Protein AF-G0L0W8-F1 (afdb_monomer_lite)

Foldseek 3Di:
DWFKKKWWDAQQDPDIDIDTPDALVVLLVVVVPDPQQVSQLVQVVLVPPPDDDDPPGHGPDPFIWMKMWTADPVRQIWIKIKGWDHDPDNVDDLQQIWIKIKTWTWDKDADDPVVVVVVDDRIDIDSGFMFMDTGHTPVVVSVLSSCVSVVVVVVCCVPRPHTDDPPPPPPD

Structure (mmCIF, N/CA/C/O backbone):
data_AF-G0L0W8-F1
#
_entry.id   AF-G0L0W8-F1
#
loop_
_atom_site.group_PDB
_atom_site.id
_atom_site.type_symbol
_atom_site.label_atom_id
_atom_site.label_alt_id
_atom_site.label_comp_id
_atom_site.label_asym_id
_atom_site.label_entity_id
_atom_site.label_seq_id
_atom_site.pdbx_PDB_ins_code
_atom_site.Cartn_x
_atom_site.Cartn_y
_atom_site.Cartn_z
_atom_site.occupancy
_atom_site.B_iso_or_equiv
_atom_site.auth_seq_id
_atom_site.auth_comp_id
_atom_site.auth_asym_id
_atom_site.auth_atom_id
_atom_site.pdbx_PDB_model_num
ATOM 1 N N . MET A 1 1 ? -7.916 19.525 10.416 1.00 56.28 1 MET A N 1
ATOM 2 C CA . MET A 1 1 ? -7.324 18.971 9.176 1.00 56.28 1 MET A CA 1
ATOM 3 C C . MET A 1 1 ? -6.527 17.736 9.555 1.00 56.28 1 MET A C 1
ATOM 5 O O . MET A 1 1 ? -5.929 17.755 10.620 1.00 56.28 1 MET A O 1
ATOM 9 N N . ARG A 1 2 ? -6.570 16.662 8.755 1.00 74.00 2 ARG A N 1
ATOM 10 C CA . ARG A 1 2 ? -5.660 15.519 8.933 1.00 74.00 2 ARG A CA 1
ATOM 11 C C . ARG A 1 2 ? -4.301 15.929 8.379 1.00 74.00 2 ARG A C 1
ATOM 13 O O . ARG A 1 2 ? -4.251 16.401 7.245 1.00 74.00 2 ARG A O 1
ATOM 20 N N . ASN A 1 3 ? -3.241 15.765 9.159 1.00 86.12 3 ASN A N 1
ATOM 21 C CA . ASN A 1 3 ? -1.885 16.005 8.677 1.00 86.12 3 ASN A CA 1
ATOM 22 C C . ASN A 1 3 ? -1.483 14.795 7.836 1.00 86.12 3 ASN A C 1
ATOM 24 O O . ASN A 1 3 ? -1.059 13.783 8.385 1.00 86.12 3 ASN A O 1
ATOM 28 N N . LEU A 1 4 ? -1.746 14.876 6.532 1.00 93.12 4 LEU A N 1
ATOM 29 C CA . LEU A 1 4 ? -1.389 13.841 5.570 1.00 93.12 4 LEU A CA 1
ATOM 30 C C . LEU A 1 4 ? 0.094 13.946 5.226 1.00 93.12 4 LEU A C 1
ATOM 32 O O . LEU A 1 4 ? 0.599 15.035 4.937 1.00 93.12 4 LEU A O 1
ATOM 36 N N . GLN A 1 5 ? 0.740 12.790 5.197 1.00 95.25 5 GLN A N 1
ATOM 37 C CA . GLN A 1 5 ? 2.052 12.596 4.609 1.00 95.25 5 GLN A CA 1
ATOM 38 C C . GLN A 1 5 ? 2.026 11.347 3.732 1.00 95.25 5 GLN A C 1
ATOM 40 O O . GLN A 1 5 ? 1.247 10.421 3.987 1.00 95.25 5 GLN A O 1
ATOM 45 N N . TYR A 1 6 ? 2.882 11.311 2.720 1.00 96.50 6 TYR A N 1
ATOM 46 C CA . TYR A 1 6 ? 3.261 10.048 2.111 1.00 96.50 6 TYR A CA 1
ATOM 47 C C . TYR A 1 6 ? 4.773 9.930 2.081 1.00 96.50 6 TYR A C 1
ATOM 49 O O . TYR A 1 6 ? 5.501 10.925 2.017 1.00 96.50 6 TYR A O 1
ATOM 57 N N . GLU A 1 7 ? 5.211 8.688 2.087 1.00 96.81 7 GLU A N 1
ATOM 58 C CA . GLU A 1 7 ? 6.583 8.309 1.886 1.00 96.81 7 GLU A CA 1
ATOM 59 C C . GLU A 1 7 ? 6.654 7.335 0.703 1.00 96.81 7 GLU A C 1
ATOM 61 O O . GLU A 1 7 ? 5.787 6.475 0.535 1.00 96.81 7 GLU A O 1
ATOM 66 N N . PHE A 1 8 ? 7.632 7.517 -0.173 1.00 97.12 8 PHE A N 1
ATOM 67 C CA . PHE A 1 8 ? 7.826 6.681 -1.349 1.00 97.12 8 PHE A CA 1
ATOM 68 C C . PHE A 1 8 ? 9.284 6.263 -1.425 1.00 97.12 8 PHE A C 1
ATOM 70 O O . PHE A 1 8 ? 10.175 7.106 -1.535 1.00 97.12 8 PHE A O 1
ATOM 77 N N . LEU A 1 9 ? 9.512 4.959 -1.382 1.00 95.44 9 LEU A N 1
ATOM 78 C CA . LEU A 1 9 ? 10.798 4.362 -1.685 1.00 95.44 9 LEU A CA 1
ATOM 79 C C . LEU A 1 9 ? 10.654 3.671 -3.034 1.00 95.44 9 LEU A C 1
ATOM 81 O O . LEU A 1 9 ? 9.716 2.895 -3.216 1.00 95.44 9 LEU A O 1
ATOM 85 N N . ASP A 1 10 ? 11.559 3.965 -3.962 1.00 92.44 10 ASP A N 1
ATOM 86 C CA . ASP A 1 10 ? 11.668 3.270 -5.243 1.00 92.44 10 ASP A CA 1
ATOM 87 C C . ASP A 1 10 ? 12.878 2.308 -5.222 1.00 92.44 10 ASP A C 1
ATOM 89 O O . ASP A 1 10 ? 13.771 2.465 -4.379 1.00 92.44 10 ASP A O 1
ATOM 93 N N . PRO A 1 11 ? 12.933 1.292 -6.103 1.00 89.75 11 PRO A N 1
ATOM 94 C CA . PRO A 1 11 ? 14.022 0.314 -6.106 1.00 89.75 11 PRO A CA 1
ATOM 95 C C . PRO A 1 11 ? 15.419 0.898 -6.358 1.00 89.75 11 PRO A C 1
ATOM 97 O O . PRO A 1 11 ? 16.403 0.251 -6.019 1.00 89.75 11 PRO A O 1
ATOM 100 N N . PHE A 1 12 ? 15.543 2.087 -6.946 1.00 89.94 12 PHE A N 1
ATOM 101 C CA . PHE A 1 12 ? 16.796 2.655 -7.457 1.00 89.94 12 PHE A CA 1
ATOM 102 C C . PHE A 1 12 ? 17.293 3.879 -6.669 1.00 89.94 12 PHE A C 1
ATOM 104 O O . PHE A 1 12 ? 18.425 4.331 -6.872 1.00 89.94 12 PHE A O 1
ATOM 111 N N . MET A 1 13 ? 16.477 4.412 -5.760 1.00 89.00 13 MET A N 1
ATOM 112 C CA . MET A 1 13 ? 16.791 5.536 -4.883 1.00 89.00 13 MET A CA 1
ATOM 113 C C . MET A 1 13 ? 17.601 5.105 -3.658 1.00 89.00 13 MET A C 1
ATOM 115 O O . MET A 1 13 ? 17.395 4.047 -3.078 1.00 89.00 13 MET A O 1
ATOM 119 N N . GLU A 1 14 ? 18.508 5.975 -3.209 1.00 84.25 14 GLU A N 1
ATOM 120 C CA . GLU A 1 14 ? 19.242 5.780 -1.945 1.00 84.25 14 GLU A CA 1
ATOM 121 C C . GLU A 1 14 ? 18.409 6.114 -0.707 1.00 84.25 14 GLU A C 1
ATOM 123 O O . GLU A 1 14 ? 18.726 5.675 0.396 1.00 84.25 14 GLU A O 1
ATOM 128 N N . LYS A 1 15 ? 17.405 6.979 -0.870 1.00 89.19 15 LYS A N 1
ATOM 129 C CA . LYS A 1 15 ? 16.613 7.524 0.226 1.00 89.19 15 LYS A CA 1
ATOM 130 C C . LYS A 1 15 ? 15.165 7.657 -0.190 1.00 89.19 15 LYS A C 1
ATOM 132 O O . LYS A 1 15 ? 14.855 7.988 -1.329 1.00 89.19 15 LYS A O 1
ATOM 137 N N . GLU A 1 16 ? 14.310 7.461 0.793 1.00 92.88 16 GLU A N 1
ATOM 138 C CA . GLU A 1 16 ? 12.875 7.631 0.698 1.00 92.88 16 GLU A CA 1
ATOM 139 C C . GLU A 1 16 ? 12.498 9.095 0.450 1.00 92.88 16 GLU A C 1
ATOM 141 O O . GLU A 1 16 ? 12.998 10.023 1.095 1.00 92.88 16 GLU A O 1
ATOM 146 N N . LEU A 1 17 ? 11.593 9.300 -0.502 1.00 94.62 17 LEU A N 1
ATOM 147 C CA . LEU A 1 17 ? 10.943 10.576 -0.737 1.00 94.62 17 LEU A CA 1
ATOM 148 C C . LEU A 1 17 ? 9.835 10.757 0.296 1.00 94.62 17 LEU A C 1
ATOM 150 O O . LEU A 1 17 ? 8.835 10.048 0.255 1.00 94.62 17 LEU A O 1
ATOM 154 N N . VAL A 1 18 ? 9.967 11.761 1.157 1.00 96.31 18 VAL A N 1
ATOM 155 C CA . VAL A 1 18 ? 8.945 12.116 2.149 1.00 96.31 18 VAL A CA 1
ATOM 156 C C . VAL A 1 18 ? 8.260 13.417 1.738 1.00 96.31 18 VAL A C 1
ATOM 158 O O . VAL A 1 18 ? 8.928 14.414 1.451 1.00 96.31 18 VAL A O 1
ATOM 161 N N . LYS A 1 19 ? 6.924 13.426 1.714 1.00 95.31 19 LYS A N 1
ATOM 162 C CA . LYS A 1 19 ? 6.118 14.641 1.530 1.00 95.31 19 LYS A CA 1
ATOM 163 C C . LYS A 1 19 ? 5.123 14.806 2.668 1.00 95.31 19 LYS A C 1
ATOM 165 O O . LYS A 1 19 ? 4.313 13.921 2.921 1.00 95.31 19 LYS A O 1
ATOM 170 N N . GLU A 1 20 ? 5.126 15.984 3.282 1.00 94.06 20 GLU A N 1
ATOM 171 C CA . GLU A 1 20 ? 4.242 16.362 4.389 1.00 94.06 20 GLU A CA 1
ATOM 172 C C . GLU A 1 20 ? 3.318 17.521 3.994 1.00 94.06 20 GLU A C 1
ATOM 174 O O . GLU A 1 20 ? 3.601 18.274 3.061 1.00 94.06 20 GLU A O 1
ATOM 179 N N . GLY A 1 21 ? 2.199 17.685 4.707 1.00 89.31 21 GLY A N 1
ATOM 180 C CA . GLY A 1 21 ? 1.283 18.815 4.497 1.00 89.31 21 GLY A CA 1
ATOM 181 C C . GLY A 1 21 ? 0.557 18.783 3.147 1.00 89.31 21 GLY A C 1
ATOM 182 O O . GLY A 1 21 ? 0.101 19.813 2.652 1.00 89.31 21 GLY A O 1
ATOM 183 N N . ILE A 1 22 ? 0.455 17.600 2.544 1.00 92.56 22 ILE A N 1
ATOM 184 C CA . ILE A 1 22 ? -0.093 17.391 1.203 1.00 92.56 22 ILE A CA 1
ATOM 185 C C . ILE A 1 22 ? -1.608 17.172 1.215 1.00 92.56 22 ILE A C 1
ATOM 187 O O . ILE A 1 22 ? -2.208 16.721 2.191 1.00 92.56 22 ILE A O 1
ATOM 191 N N . SER A 1 23 ? -2.252 17.474 0.087 1.00 94.19 23 SER A N 1
ATOM 192 C CA . SER A 1 23 ? -3.687 17.228 -0.087 1.00 94.19 23 SER A CA 1
ATOM 193 C C . SER A 1 23 ? -3.975 15.794 -0.544 1.00 94.19 23 SER A C 1
ATOM 195 O O . SER A 1 23 ? -3.157 15.172 -1.216 1.00 94.19 23 SER A O 1
ATOM 197 N N . LYS A 1 24 ? -5.195 15.299 -0.288 1.00 95.00 24 LYS A N 1
ATOM 198 C CA . LYS A 1 24 ? -5.673 14.006 -0.822 1.00 95.00 24 LYS A CA 1
ATOM 199 C C . LYS A 1 24 ? -5.508 13.901 -2.343 1.00 95.00 24 LYS A C 1
ATOM 201 O O . LYS A 1 24 ? -5.063 12.882 -2.855 1.00 95.00 24 LYS A O 1
ATOM 206 N N . LYS A 1 25 ? -5.843 14.983 -3.060 1.00 95.50 25 LYS A N 1
ATOM 207 C CA . LYS A 1 25 ? -5.715 15.060 -4.524 1.00 95.50 25 LYS A CA 1
ATOM 208 C C . LYS A 1 25 ? -4.265 14.901 -4.968 1.00 95.50 25 LYS A C 1
ATOM 210 O O . LYS A 1 25 ? -4.011 14.258 -5.976 1.00 95.50 25 LYS A O 1
ATOM 215 N N . GLN A 1 26 ? -3.333 15.478 -4.213 1.00 96.31 26 GLN A N 1
ATOM 216 C CA . GLN A 1 26 ? -1.911 15.367 -4.502 1.00 96.31 26 GLN A CA 1
ATOM 217 C C . GLN A 1 26 ? -1.385 13.954 -4.239 1.00 96.31 26 GLN A C 1
ATOM 219 O O . GLN A 1 26 ? -0.653 13.450 -5.078 1.00 96.31 26 GLN A O 1
ATOM 224 N N . VAL A 1 27 ? -1.804 13.295 -3.150 1.00 96.50 27 VAL A N 1
ATOM 225 C CA . VAL A 1 27 ? -1.453 11.884 -2.886 1.00 96.5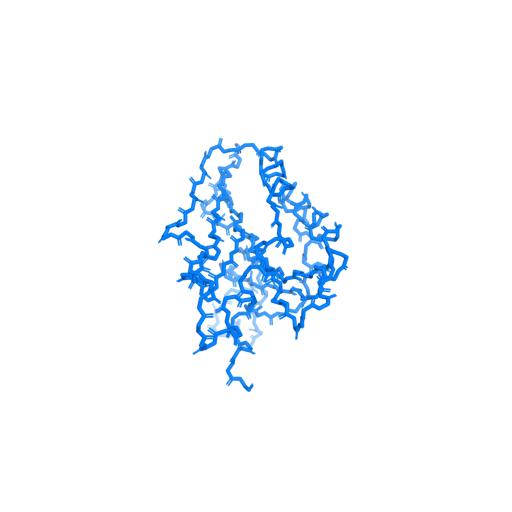0 27 VAL A CA 1
ATOM 226 C C . VAL A 1 27 ? -1.877 10.992 -4.055 1.00 96.50 27 VAL A C 1
ATOM 228 O O . VAL A 1 27 ? -1.058 10.239 -4.569 1.00 96.50 27 VAL A O 1
ATOM 231 N N . LEU A 1 28 ? -3.133 11.109 -4.505 1.00 97.19 28 LEU A N 1
ATOM 232 C CA . LEU A 1 28 ? -3.644 10.326 -5.636 1.00 97.19 28 LEU A CA 1
ATOM 233 C C . LEU A 1 28 ? -2.887 10.627 -6.931 1.00 97.19 28 LEU A C 1
ATOM 235 O O . LEU A 1 28 ? -2.458 9.704 -7.613 1.00 97.19 28 LEU A O 1
ATOM 239 N N . ALA A 1 29 ? -2.685 11.907 -7.247 1.00 97.25 29 ALA A N 1
ATOM 240 C CA . ALA A 1 29 ? -1.980 12.300 -8.461 1.00 97.25 29 ALA A CA 1
ATOM 241 C C . ALA A 1 29 ? -0.518 11.832 -8.463 1.00 97.25 29 ALA A C 1
ATOM 243 O O . ALA A 1 29 ? -0.003 11.461 -9.512 1.00 97.25 29 ALA A O 1
ATOM 244 N N . ASP A 1 30 ? 0.161 11.866 -7.315 1.00 97.25 30 ASP A N 1
ATOM 245 C CA . ASP A 1 30 ? 1.540 11.397 -7.202 1.00 97.25 30 ASP A CA 1
ATOM 246 C C . ASP A 1 30 ? 1.602 9.862 -7.297 1.00 97.25 30 ASP A C 1
ATOM 248 O O . ASP A 1 30 ? 2.463 9.354 -8.008 1.00 97.25 30 ASP A O 1
ATOM 252 N N . PHE A 1 31 ? 0.653 9.133 -6.696 1.00 97.25 31 PHE A N 1
ATOM 253 C CA . PHE A 1 31 ? 0.535 7.674 -6.832 1.00 97.25 31 PHE A CA 1
ATOM 254 C C . PHE A 1 31 ? 0.300 7.226 -8.287 1.00 97.25 31 PHE A C 1
ATOM 256 O O . PHE A 1 31 ? 0.948 6.295 -8.763 1.00 97.25 31 PHE A O 1
ATOM 263 N N . GLU A 1 32 ? -0.603 7.902 -9.004 1.00 96.56 32 GLU A N 1
ATOM 264 C CA . GLU A 1 32 ? -0.961 7.593 -10.398 1.00 96.56 32 GLU A CA 1
ATOM 265 C C . GLU A 1 32 ? 0.152 7.938 -11.401 1.00 96.56 32 GLU A C 1
ATOM 267 O O . GLU A 1 32 ? 0.214 7.355 -12.480 1.00 96.56 32 GLU A O 1
ATOM 272 N N . LYS A 1 33 ? 1.034 8.888 -11.069 1.00 96.75 33 LYS A N 1
ATOM 273 C CA . LYS A 1 33 ? 2.166 9.278 -11.927 1.00 96.75 33 LYS A CA 1
ATOM 274 C C . LYS A 1 33 ? 3.341 8.309 -11.863 1.00 96.75 33 LYS A C 1
ATOM 276 O O . LYS A 1 33 ? 4.219 8.384 -12.724 1.00 96.75 33 LYS A O 1
ATOM 281 N N . ILE A 1 34 ? 3.407 7.458 -10.841 1.00 95.75 34 ILE A N 1
ATOM 282 C CA . ILE A 1 34 ? 4.488 6.482 -10.708 1.00 95.75 34 ILE A CA 1
ATOM 283 C C . ILE A 1 34 ? 4.337 5.446 -11.820 1.00 95.75 34 ILE A C 1
ATOM 285 O O . ILE A 1 34 ? 3.302 4.796 -11.953 1.00 95.75 34 ILE A O 1
ATOM 289 N N . ASN A 1 35 ? 5.399 5.260 -12.604 1.00 94.69 35 ASN A N 1
ATOM 290 C CA . ASN A 1 35 ? 5.449 4.196 -13.600 1.00 94.69 35 ASN A CA 1
ATOM 291 C C . ASN A 1 35 ? 5.801 2.863 -12.921 1.00 94.69 35 ASN A C 1
ATOM 293 O O . ASN A 1 35 ? 6.931 2.381 -12.993 1.00 94.69 35 ASN A O 1
ATOM 297 N N . TRP A 1 36 ? 4.820 2.302 -12.215 1.00 94.31 36 TRP A N 1
ATOM 298 C CA . TRP A 1 36 ? 4.960 1.086 -11.416 1.00 94.31 36 TRP A CA 1
ATOM 299 C C . TRP A 1 36 ? 5.466 -0.108 -12.225 1.00 94.31 36 TRP A C 1
ATOM 301 O O . TRP A 1 36 ? 6.364 -0.815 -11.778 1.00 94.31 36 TRP A O 1
ATOM 311 N N . HIS A 1 37 ? 4.922 -0.310 -13.427 1.00 92.38 37 HIS A N 1
ATOM 312 C CA . HIS A 1 37 ? 5.318 -1.402 -14.317 1.00 92.38 37 HIS A CA 1
ATOM 313 C C . HIS A 1 37 ? 6.794 -1.313 -14.706 1.00 92.38 37 HIS A C 1
ATOM 315 O O . HIS A 1 37 ? 7.517 -2.302 -14.587 1.00 92.38 37 HIS A O 1
ATOM 321 N N . LYS A 1 38 ? 7.266 -0.115 -15.072 1.00 90.56 38 LYS A N 1
ATOM 322 C CA . LYS A 1 38 ? 8.678 0.119 -15.383 1.00 90.56 38 LYS A CA 1
ATOM 323 C C . LYS A 1 38 ? 9.583 -0.207 -14.195 1.00 90.56 38 LYS A C 1
ATOM 325 O O . LYS A 1 38 ? 10.561 -0.923 -14.377 1.00 90.56 38 LYS A O 1
ATOM 330 N N . LEU A 1 39 ? 9.237 0.260 -12.991 1.00 91.06 39 LEU A N 1
ATOM 331 C CA . LEU A 1 39 ? 10.015 -0.033 -11.780 1.00 91.06 39 LEU A CA 1
ATOM 332 C C . LEU A 1 39 ? 10.119 -1.543 -11.529 1.00 91.06 39 LEU A C 1
ATOM 334 O O . LEU A 1 39 ? 11.200 -2.046 -11.233 1.00 91.06 39 LEU A O 1
ATOM 338 N N . VAL A 1 40 ? 9.011 -2.270 -11.698 1.00 89.81 40 VAL A N 1
ATOM 339 C CA . VAL A 1 40 ? 8.967 -3.724 -11.511 1.00 89.81 40 VAL A CA 1
ATOM 340 C C . VAL A 1 40 ? 9.812 -4.455 -12.562 1.00 89.81 40 VAL A C 1
ATOM 342 O O . VAL A 1 40 ? 10.628 -5.296 -12.188 1.00 89.81 40 VAL A O 1
ATOM 345 N N . ILE A 1 41 ? 9.696 -4.126 -13.853 1.00 87.50 41 ILE A N 1
ATOM 346 C CA . ILE A 1 41 ? 10.507 -4.775 -14.900 1.00 87.50 41 ILE A CA 1
ATOM 347 C C . ILE A 1 41 ? 11.995 -4.484 -14.723 1.00 87.50 41 ILE A C 1
ATOM 349 O O . ILE A 1 41 ? 12.807 -5.406 -14.781 1.00 87.50 41 ILE A O 1
ATOM 353 N N . GLU A 1 42 ? 12.367 -3.219 -14.517 1.00 86.25 42 GLU A N 1
ATOM 354 C CA . GLU A 1 42 ? 13.778 -2.843 -14.401 1.00 86.25 42 GLU A CA 1
ATOM 355 C C . GLU A 1 42 ? 14.416 -3.553 -13.199 1.00 86.25 42 GLU A C 1
ATOM 357 O O . GLU A 1 42 ? 15.489 -4.142 -13.338 1.00 86.25 42 GLU A O 1
ATOM 362 N N . SER A 1 43 ? 13.701 -3.622 -12.068 1.00 83.69 43 SER A N 1
ATOM 363 C CA . SER A 1 43 ? 14.158 -4.349 -10.877 1.00 83.69 43 SER A CA 1
ATOM 364 C C . SER A 1 43 ? 14.316 -5.860 -11.103 1.00 83.69 43 SER A C 1
ATOM 366 O O . SER A 1 43 ? 15.219 -6.474 -10.540 1.00 83.69 43 SER A O 1
ATOM 368 N N . PHE A 1 44 ? 13.478 -6.469 -11.948 1.00 80.50 44 PHE A N 1
ATOM 369 C CA . PHE A 1 44 ? 13.570 -7.887 -12.299 1.00 80.50 44 PHE A CA 1
ATOM 370 C C . PHE A 1 44 ? 14.762 -8.163 -13.218 1.00 80.50 44 PHE A C 1
ATOM 372 O O . PHE A 1 44 ? 15.548 -9.072 -12.956 1.00 80.50 44 PHE A O 1
ATOM 379 N N . SER A 1 45 ? 14.935 -7.337 -14.254 1.00 70.50 45 SER A N 1
ATOM 380 C CA . SER A 1 45 ? 16.022 -7.481 -15.227 1.00 70.50 45 SER A CA 1
ATOM 381 C C . SER A 1 45 ? 17.411 -7.280 -14.610 1.00 70.50 45 SER A C 1
ATOM 383 O O . SER A 1 45 ? 18.342 -7.997 -14.968 1.00 70.50 45 SER A O 1
ATOM 385 N N . GLY A 1 46 ? 17.544 -6.382 -13.624 1.00 59.09 46 GLY A N 1
ATOM 386 C CA . GLY A 1 46 ? 18.794 -6.192 -12.881 1.00 59.09 46 GLY A CA 1
ATOM 387 C C . GLY A 1 46 ? 19.217 -7.419 -12.062 1.00 59.09 46 GLY A C 1
ATOM 388 O O . GLY A 1 46 ? 20.405 -7.624 -11.837 1.00 59.09 46 GLY A O 1
ATOM 389 N N . ASN A 1 47 ? 18.269 -8.279 -11.672 1.00 56.88 47 ASN A N 1
ATOM 390 C CA . ASN A 1 47 ? 18.536 -9.454 -10.837 1.00 56.88 47 ASN A CA 1
ATOM 391 C C . ASN A 1 47 ? 18.863 -10.734 -11.631 1.00 56.88 47 ASN A C 1
ATOM 393 O O . ASN A 1 47 ? 19.365 -11.693 -11.044 1.00 56.88 47 ASN A O 1
ATOM 397 N N . GLN A 1 48 ? 18.583 -10.785 -12.939 1.00 55.88 48 GLN A N 1
ATOM 398 C CA . GLN A 1 48 ? 18.812 -11.987 -13.756 1.00 55.88 48 GLN A CA 1
ATOM 399 C C . GLN A 1 48 ? 20.193 -12.037 -14.427 1.00 55.88 48 GLN A C 1
ATOM 401 O O . GLN A 1 48 ? 20.738 -13.124 -14.635 1.00 55.88 48 GLN A O 1
ATOM 406 N N . ASP A 1 49 ? 20.808 -10.888 -14.703 1.00 51.12 49 ASP A N 1
ATOM 407 C CA . ASP A 1 49 ? 22.087 -10.812 -15.412 1.00 51.12 49 ASP A CA 1
ATOM 408 C C . ASP A 1 49 ? 23.285 -10.830 -14.445 1.00 51.12 49 ASP A C 1
ATOM 410 O O . ASP A 1 49 ? 24.048 -9.874 -14.318 1.00 51.12 49 ASP A O 1
ATOM 414 N N . GLY A 1 50 ? 23.532 -11.983 -13.813 1.00 50.16 50 GLY A N 1
ATOM 415 C CA . GLY A 1 50 ? 24.752 -12.246 -13.028 1.00 50.16 50 GLY A CA 1
ATOM 416 C C . GLY A 1 50 ? 26.062 -12.228 -13.839 1.00 50.16 50 GLY A C 1
ATOM 417 O O . GLY A 1 50 ? 27.126 -12.530 -13.303 1.00 50.16 50 GLY A O 1
ATOM 418 N N . ASN A 1 51 ? 26.015 -11.908 -15.136 1.00 48.28 51 ASN A N 1
ATOM 419 C CA . ASN A 1 51 ? 27.183 -11.769 -15.993 1.00 48.28 51 ASN A CA 1
ATOM 420 C C . ASN A 1 51 ? 26.898 -10.825 -17.176 1.00 48.28 51 ASN A C 1
ATOM 422 O O . ASN A 1 51 ? 26.232 -11.193 -18.134 1.00 48.28 51 ASN A O 1
ATOM 426 N N . THR A 1 52 ? 27.623 -9.702 -17.203 1.00 45.75 52 THR A N 1
ATOM 427 C CA . THR A 1 52 ? 28.033 -8.975 -18.424 1.00 45.75 52 THR A CA 1
ATOM 428 C C . THR A 1 52 ? 27.036 -7.961 -19.032 1.00 45.75 52 THR A C 1
ATOM 430 O O . THR A 1 52 ? 26.241 -8.274 -19.905 1.00 45.75 52 THR A O 1
ATOM 433 N N . LYS A 1 53 ? 27.280 -6.671 -18.736 1.00 43.81 53 LYS A N 1
ATOM 434 C CA . LYS A 1 53 ? 27.012 -5.493 -19.602 1.00 43.81 53 LYS A CA 1
ATOM 435 C C . LYS A 1 53 ? 25.557 -5.013 -19.808 1.00 43.81 53 LYS A C 1
ATOM 437 O O . LYS A 1 53 ? 25.222 -4.560 -20.901 1.00 43.81 53 LYS A O 1
ATOM 442 N N . LYS A 1 54 ? 24.774 -4.875 -18.739 1.00 43.66 54 LYS A N 1
ATOM 443 C CA . LYS A 1 54 ? 23.820 -3.755 -18.615 1.00 43.66 54 LYS A CA 1
ATOM 444 C C . LYS A 1 54 ? 24.033 -3.083 -17.266 1.00 43.66 54 LYS A C 1
ATOM 446 O O . LYS A 1 54 ? 23.661 -3.595 -16.230 1.00 43.66 54 LYS A O 1
ATOM 451 N N . LYS A 1 55 ? 24.758 -1.967 -17.298 1.00 45.25 55 LYS A N 1
ATOM 452 C CA . LYS A 1 55 ? 25.265 -1.236 -16.129 1.00 45.25 55 LYS A CA 1
ATOM 453 C C . LYS A 1 55 ? 24.349 -0.073 -15.734 1.00 45.25 55 LYS A C 1
ATOM 455 O O . LYS A 1 55 ? 24.824 0.930 -15.209 1.00 45.25 55 LYS A O 1
ATOM 460 N N . GLU A 1 56 ? 23.064 -0.162 -16.051 1.00 50.19 56 GLU A N 1
ATOM 461 C CA . GLU A 1 56 ? 22.116 0.928 -15.837 1.00 50.19 56 GLU A CA 1
ATOM 462 C C . GLU A 1 56 ? 21.057 0.461 -14.839 1.00 50.19 56 GLU A C 1
ATOM 464 O O . GLU A 1 56 ? 20.012 -0.044 -15.220 1.00 50.19 56 GLU A O 1
ATOM 469 N N . ALA A 1 57 ? 21.396 0.648 -13.559 1.00 58.25 57 ALA A N 1
ATOM 470 C CA . ALA A 1 57 ? 20.569 0.491 -12.362 1.00 58.25 57 ALA A CA 1
ATOM 471 C C . ALA A 1 57 ? 20.439 -0.931 -11.783 1.00 58.25 57 ALA A C 1
ATOM 473 O O . ALA A 1 57 ? 19.410 -1.588 -11.903 1.00 58.25 57 ALA A O 1
ATOM 474 N N . ASP A 1 58 ? 21.466 -1.348 -11.034 1.00 68.62 58 ASP A N 1
ATOM 475 C CA . ASP A 1 58 ? 21.283 -2.366 -9.995 1.00 68.62 58 ASP A CA 1
ATOM 476 C C . ASP A 1 58 ? 20.252 -1.838 -8.972 1.00 68.62 58 ASP A C 1
ATOM 478 O O . ASP A 1 58 ? 20.402 -0.696 -8.502 1.00 68.62 58 ASP A O 1
ATOM 482 N N . PRO A 1 59 ? 19.201 -2.608 -8.627 1.00 77.12 59 PRO A N 1
ATOM 483 C CA . PRO A 1 59 ? 18.276 -2.218 -7.574 1.00 77.12 59 PRO A CA 1
ATOM 484 C C . PRO A 1 59 ? 19.043 -2.051 -6.258 1.00 77.12 59 PRO A C 1
ATOM 486 O O . PRO A 1 59 ? 19.829 -2.900 -5.847 1.00 77.12 59 PRO A O 1
ATOM 489 N N . ARG A 1 60 ? 18.834 -0.909 -5.605 1.00 81.75 60 ARG A N 1
ATOM 490 C CA . ARG A 1 60 ? 19.431 -0.563 -4.309 1.00 81.75 60 ARG A CA 1
ATOM 491 C C . ARG A 1 60 ? 18.590 -1.052 -3.138 1.00 81.75 60 ARG A C 1
ATOM 493 O O . ARG A 1 60 ? 19.116 -1.185 -2.038 1.00 81.75 60 ARG A O 1
ATOM 500 N N . ASN A 1 61 ? 17.298 -1.276 -3.374 1.00 80.38 61 ASN A N 1
ATOM 501 C CA . ASN A 1 61 ? 16.345 -1.699 -2.360 1.00 80.38 61 ASN A CA 1
ATOM 502 C C . ASN A 1 61 ? 15.650 -2.995 -2.793 1.00 80.38 61 ASN A C 1
ATOM 504 O O . ASN A 1 61 ? 14.928 -3.008 -3.786 1.00 80.38 61 ASN A O 1
ATOM 508 N N . ASP A 1 62 ? 15.772 -4.046 -1.981 1.00 75.75 62 ASP A N 1
ATOM 509 C CA . ASP A 1 62 ? 15.018 -5.307 -2.136 1.00 75.75 62 ASP A CA 1
ATOM 510 C C . ASP A 1 62 ? 13.557 -5.182 -1.660 1.00 75.75 62 ASP A C 1
ATOM 512 O O . ASP A 1 62 ? 12.761 -6.129 -1.687 1.00 75.75 62 ASP A O 1
ATOM 516 N N . PHE A 1 63 ? 13.204 -4.001 -1.157 1.00 83.69 63 PHE A N 1
ATOM 517 C CA . PHE A 1 63 ? 11.880 -3.652 -0.689 1.00 83.69 63 PHE A CA 1
ATOM 518 C C . PHE A 1 63 ? 11.599 -2.178 -0.980 1.00 83.69 63 PHE A C 1
ATOM 520 O O . PHE A 1 63 ? 12.354 -1.305 -0.565 1.00 83.69 63 PHE A O 1
ATOM 527 N N . TRP A 1 64 ? 10.500 -1.899 -1.674 1.00 91.25 64 TRP A N 1
ATOM 528 C CA . TRP A 1 64 ? 10.087 -0.549 -2.045 1.00 91.25 64 TRP A CA 1
ATOM 529 C C . TRP A 1 64 ? 8.564 -0.434 -1.983 1.00 91.25 64 TRP A C 1
ATOM 531 O O . TRP A 1 64 ? 7.849 -1.439 -2.023 1.00 91.25 64 TRP A O 1
ATOM 541 N N . TYR A 1 65 ? 8.056 0.783 -1.809 1.00 95.81 65 TYR A N 1
ATOM 542 C CA . TYR A 1 65 ? 6.674 0.988 -1.385 1.00 95.81 65 TYR A CA 1
ATOM 543 C C . TYR A 1 65 ? 6.201 2.423 -1.574 1.00 95.81 65 TYR A C 1
ATOM 545 O O . TYR A 1 65 ? 6.994 3.356 -1.672 1.00 95.81 65 TYR A O 1
ATOM 553 N N . PHE A 1 66 ? 4.883 2.598 -1.516 1.00 97.56 66 PHE A N 1
ATOM 554 C CA . PHE A 1 66 ? 4.225 3.884 -1.328 1.00 97.56 66 PHE A CA 1
ATOM 555 C C . PHE A 1 66 ? 3.386 3.832 -0.049 1.00 97.56 66 PHE A C 1
ATOM 557 O O . PHE A 1 66 ? 2.394 3.109 0.036 1.00 97.56 66 PHE A O 1
ATOM 564 N N . ASN A 1 67 ? 3.818 4.567 0.970 1.00 97.44 67 ASN A N 1
ATOM 565 C CA . ASN A 1 67 ? 3.237 4.569 2.301 1.00 97.44 67 ASN A CA 1
ATOM 566 C C . ASN A 1 67 ? 2.503 5.880 2.555 1.00 97.44 67 ASN A C 1
ATOM 568 O O . ASN A 1 67 ? 3.099 6.946 2.479 1.00 97.44 67 ASN A O 1
ATOM 572 N N . ILE A 1 68 ? 1.221 5.830 2.896 1.00 96.88 68 ILE A N 1
ATOM 573 C CA . ILE A 1 68 ? 0.436 7.019 3.226 1.00 96.88 68 ILE A CA 1
ATOM 574 C C . ILE A 1 68 ? 0.084 6.962 4.695 1.00 96.88 68 ILE A C 1
ATOM 576 O O . ILE A 1 68 ? -0.410 5.947 5.179 1.00 96.88 68 ILE A O 1
ATOM 580 N N . SER A 1 69 ? 0.261 8.067 5.411 1.00 95.06 69 SER A N 1
ATOM 581 C CA . SER A 1 69 ? -0.213 8.147 6.784 1.00 95.06 69 SER A CA 1
ATOM 582 C C . SER A 1 69 ? -0.819 9.493 7.133 1.00 95.06 69 SER A C 1
ATOM 584 O O . SER A 1 69 ? -0.559 10.524 6.511 1.00 95.06 69 SER A O 1
ATOM 586 N N . TYR A 1 70 ? -1.684 9.466 8.139 1.00 91.69 70 TYR A N 1
ATOM 587 C CA . TYR A 1 70 ? -2.161 10.668 8.794 1.00 91.69 70 TYR A CA 1
ATOM 588 C C . TYR A 1 70 ? -2.335 10.430 10.283 1.00 91.69 70 TYR A C 1
ATOM 590 O O . TYR A 1 70 ? -2.710 9.341 10.721 1.00 91.69 70 TYR A O 1
ATOM 598 N N . SER A 1 71 ? -2.132 11.494 11.049 1.00 86.56 71 SER A N 1
ATOM 599 C CA . SER A 1 71 ? -2.482 11.526 12.465 1.00 86.56 71 SER A CA 1
ATOM 600 C C . SER A 1 71 ? -3.855 12.158 12.650 1.00 86.56 71 SER A C 1
ATOM 602 O O . SER A 1 71 ? -4.180 13.179 12.029 1.00 86.56 71 SER A O 1
ATOM 604 N N . ASP A 1 72 ? -4.675 11.545 13.496 1.00 74.31 72 ASP A N 1
ATOM 605 C CA . ASP A 1 72 ? -5.909 12.162 13.964 1.00 74.31 72 ASP A CA 1
ATOM 606 C C . ASP A 1 72 ? -5.642 13.213 15.064 1.00 74.31 72 ASP A C 1
ATOM 608 O O . ASP A 1 72 ? -4.504 13.488 15.450 1.00 74.31 72 ASP A O 1
ATOM 612 N N . VAL A 1 73 ? -6.716 13.813 15.586 1.00 65.12 73 VAL A N 1
ATOM 613 C CA . VAL A 1 73 ? -6.660 14.861 16.624 1.00 65.12 73 VAL A CA 1
ATOM 614 C C . VAL A 1 73 ? -6.081 14.348 17.955 1.00 65.12 73 VAL A C 1
ATOM 616 O O . VAL A 1 73 ? -5.663 15.140 18.791 1.00 65.12 73 VAL A O 1
ATOM 619 N N . LYS A 1 74 ? -6.032 13.029 18.164 1.00 71.69 74 LYS A N 1
ATOM 620 C CA . LYS A 1 74 ? -5.466 12.369 19.348 1.00 71.69 74 LYS A CA 1
ATOM 621 C C . LYS A 1 74 ? -4.056 11.822 19.089 1.00 71.69 74 LYS A C 1
ATOM 623 O O . LYS A 1 74 ? -3.595 10.980 19.855 1.00 71.69 74 LYS A O 1
ATOM 628 N N . HIS A 1 75 ? -3.389 12.275 18.023 1.00 73.75 75 HIS A N 1
ATOM 629 C CA . HIS A 1 75 ? -2.084 11.778 17.567 1.00 73.75 75 HIS A CA 1
ATOM 630 C C . HIS A 1 75 ? -2.071 10.283 17.231 1.00 73.75 75 HIS A C 1
ATOM 632 O O . HIS A 1 75 ? -1.021 9.644 17.214 1.00 73.75 75 HIS A O 1
ATOM 638 N N . GLN A 1 76 ? -3.237 9.711 16.947 1.00 79.69 76 GLN A N 1
ATOM 639 C CA . GLN A 1 76 ? -3.342 8.333 16.521 1.00 79.69 76 GLN A CA 1
ATOM 640 C C . GLN A 1 76 ? -3.051 8.239 15.024 1.00 79.69 76 GLN A C 1
ATOM 642 O O . GLN A 1 76 ? -3.760 8.829 14.204 1.00 79.69 76 GLN A O 1
ATOM 647 N N . LYS A 1 77 ? -1.996 7.501 14.672 1.00 87.06 77 LYS A N 1
ATOM 648 C CA . LYS A 1 77 ? -1.541 7.335 13.290 1.00 87.06 77 LYS A CA 1
ATOM 649 C C . LYS A 1 77 ? -2.352 6.239 12.601 1.00 87.06 77 LYS A C 1
ATOM 651 O O . LYS A 1 77 ? -2.417 5.115 13.087 1.00 87.06 77 LYS A O 1
ATOM 656 N N . SER A 1 78 ? -2.979 6.573 11.479 1.00 91.25 78 SER A N 1
ATOM 657 C CA . SER A 1 78 ? -3.487 5.592 10.514 1.00 91.25 78 SER A CA 1
ATOM 658 C C . SER A 1 78 ? -2.541 5.546 9.325 1.00 91.25 78 SER A C 1
ATOM 660 O O . SER A 1 78 ? -2.014 6.587 8.922 1.00 91.25 78 SER A O 1
ATOM 662 N N . GLN A 1 79 ? -2.338 4.362 8.765 1.00 94.50 79 GLN A N 1
ATOM 663 C CA . GLN A 1 79 ? -1.380 4.124 7.699 1.00 94.50 79 GLN A CA 1
ATOM 664 C C . GLN A 1 79 ? -1.948 3.160 6.658 1.00 94.50 79 GLN A C 1
ATOM 666 O O . GLN A 1 79 ? -2.632 2.201 7.012 1.00 94.50 79 GLN A O 1
ATOM 671 N N . LEU A 1 80 ? -1.648 3.421 5.389 1.00 95.81 80 LEU A N 1
ATOM 672 C CA . LEU A 1 80 ? -1.855 2.510 4.274 1.00 95.81 80 LEU A CA 1
ATOM 673 C C . LEU A 1 80 ? -0.524 2.346 3.542 1.00 95.81 80 LEU A C 1
ATOM 675 O O . LEU A 1 80 ? -0.049 3.281 2.900 1.00 95.81 80 LEU A O 1
ATOM 679 N N . LEU A 1 81 ? 0.064 1.163 3.648 1.00 96.38 81 LEU A N 1
ATOM 680 C CA . LEU A 1 81 ? 1.258 0.771 2.915 1.00 96.38 81 LEU A CA 1
ATOM 681 C C . LEU A 1 81 ? 0.835 0.058 1.632 1.00 96.38 81 LEU A C 1
ATOM 683 O O . LEU A 1 81 ? 0.055 -0.889 1.687 1.00 96.38 81 LEU A O 1
ATOM 687 N N . ILE A 1 82 ? 1.360 0.496 0.493 1.00 97.38 82 ILE A N 1
ATOM 688 C CA . ILE A 1 82 ? 1.147 -0.117 -0.817 1.00 97.38 82 ILE A CA 1
ATOM 689 C C . ILE A 1 82 ? 2.493 -0.645 -1.308 1.00 97.38 82 ILE A C 1
ATOM 691 O O . ILE A 1 82 ? 3.448 0.119 -1.453 1.00 97.38 82 ILE A O 1
ATOM 695 N N . VAL A 1 83 ? 2.562 -1.942 -1.581 1.00 95.69 83 VAL A N 1
ATOM 696 C CA . VAL A 1 83 ? 3.764 -2.632 -2.059 1.00 95.69 83 VAL A CA 1
ATOM 697 C C . VAL A 1 83 ? 3.440 -3.274 -3.405 1.00 95.69 83 VAL A C 1
ATOM 699 O O . VAL A 1 83 ? 2.483 -4.045 -3.473 1.00 95.69 83 VAL A O 1
ATOM 702 N N . PRO A 1 84 ? 4.173 -2.985 -4.489 1.00 93.69 84 PRO A N 1
ATOM 703 C CA . PRO A 1 84 ? 3.992 -3.710 -5.738 1.00 93.69 84 PRO A CA 1
ATOM 704 C C . PRO A 1 84 ? 4.567 -5.123 -5.621 1.00 93.69 84 PRO A C 1
ATOM 706 O O . PRO A 1 84 ? 5.574 -5.359 -4.951 1.00 93.69 84 PRO A O 1
ATOM 709 N N . ASN A 1 85 ? 3.938 -6.065 -6.306 1.00 88.12 85 ASN A N 1
ATOM 710 C CA . ASN A 1 85 ? 4.468 -7.410 -6.443 1.00 88.12 85 ASN A CA 1
ATOM 711 C C . ASN A 1 85 ? 5.588 -7.422 -7.493 1.00 88.12 85 ASN A C 1
ATOM 713 O O . ASN A 1 85 ? 5.560 -6.667 -8.467 1.00 88.12 85 ASN A O 1
ATOM 717 N N . PHE A 1 86 ? 6.578 -8.285 -7.286 1.00 81.38 86 PHE A N 1
ATOM 718 C CA . PHE A 1 86 ? 7.708 -8.437 -8.198 1.00 81.38 86 PHE A CA 1
ATOM 719 C C . PHE A 1 86 ? 7.282 -9.174 -9.470 1.00 81.38 86 PHE A C 1
ATOM 721 O O . PHE A 1 86 ? 6.417 -10.052 -9.427 1.00 81.38 86 PHE A O 1
ATOM 728 N N . ALA A 1 87 ? 7.919 -8.850 -10.598 1.00 79.88 87 ALA A N 1
ATOM 729 C CA . ALA A 1 87 ? 7.758 -9.645 -11.805 1.00 79.88 87 ALA A CA 1
ATOM 730 C C . ALA A 1 87 ? 8.297 -11.061 -11.577 1.00 79.88 87 ALA A C 1
ATOM 732 O O . ALA A 1 87 ? 9.257 -11.280 -10.838 1.00 79.88 87 ALA A O 1
ATOM 733 N N . ILE A 1 88 ? 7.654 -12.023 -12.231 1.00 74.31 88 ILE A N 1
ATOM 734 C CA . ILE A 1 88 ? 7.984 -13.450 -12.132 1.00 74.31 88 ILE A CA 1
ATOM 735 C C . ILE A 1 88 ? 8.684 -13.979 -13.392 1.00 74.31 88 ILE A C 1
ATOM 737 O O . ILE A 1 88 ? 9.236 -15.076 -13.369 1.00 74.31 88 ILE A O 1
ATOM 741 N N . ASN A 1 89 ? 8.637 -13.230 -14.499 1.00 76.62 89 ASN A N 1
ATOM 742 C CA . ASN A 1 89 ? 9.253 -13.563 -15.784 1.00 76.62 89 ASN A CA 1
ATOM 743 C C . ASN A 1 89 ? 9.362 -12.320 -16.690 1.00 76.62 89 ASN A C 1
ATOM 745 O O . ASN A 1 89 ? 8.754 -11.284 -16.419 1.00 76.62 89 ASN A O 1
ATOM 749 N N . ASP A 1 90 ? 10.076 -12.462 -17.809 1.00 73.38 90 ASP A N 1
ATOM 750 C CA . ASP A 1 90 ? 10.274 -11.404 -18.816 1.00 73.38 90 ASP A CA 1
ATOM 751 C C . ASP A 1 90 ? 9.018 -11.053 -19.630 1.00 73.38 90 ASP A C 1
ATOM 753 O O . ASP A 1 90 ? 9.019 -10.101 -20.407 1.00 73.38 90 ASP A O 1
ATOM 757 N N . SER A 1 91 ? 7.938 -11.825 -19.490 1.00 81.12 91 SER A N 1
ATOM 758 C CA . SER A 1 91 ? 6.664 -11.586 -20.181 1.00 81.12 91 SER A CA 1
ATOM 759 C C . SER A 1 91 ? 5.691 -10.734 -19.358 1.00 81.12 91 SER A C 1
ATOM 761 O O . SER A 1 91 ? 4.522 -10.650 -19.718 1.00 81.12 91 SER A O 1
ATOM 763 N N . PHE A 1 92 ? 6.152 -10.111 -18.269 1.00 85.06 92 PHE A N 1
ATOM 764 C CA . PHE A 1 92 ? 5.331 -9.308 -17.364 1.00 85.06 92 PHE A CA 1
ATOM 765 C C . PHE A 1 92 ? 4.762 -8.053 -18.046 1.00 85.06 92 PHE A C 1
ATOM 767 O O . PHE A 1 92 ? 5.490 -7.124 -18.409 1.00 85.06 92 PHE A O 1
ATOM 774 N N . LEU A 1 93 ? 3.442 -7.993 -18.199 1.00 88.88 93 LEU A N 1
ATOM 775 C CA . LEU A 1 93 ? 2.731 -6.868 -18.806 1.00 88.88 93 LEU A CA 1
ATOM 776 C C . LEU A 1 93 ? 2.217 -5.887 -17.747 1.00 88.88 93 LEU A C 1
ATOM 778 O O . LEU A 1 93 ? 2.104 -6.199 -16.567 1.00 88.88 93 LEU A O 1
ATOM 782 N N . GLU A 1 94 ? 1.834 -4.685 -18.176 1.00 87.19 94 GLU A N 1
ATOM 783 C CA . GLU A 1 94 ? 1.265 -3.671 -17.277 1.00 87.19 94 GLU A CA 1
ATOM 784 C C . GLU A 1 94 ? -0.014 -4.167 -16.579 1.00 87.19 94 GLU A C 1
ATOM 786 O O . GLU A 1 94 ? -0.218 -3.925 -15.393 1.00 87.19 94 GLU A O 1
ATOM 791 N N . ASN A 1 95 ? -0.832 -4.960 -17.276 1.00 89.50 95 ASN A N 1
ATOM 792 C CA . ASN A 1 95 ? -2.035 -5.576 -16.708 1.00 89.50 95 ASN A CA 1
ATOM 793 C C . ASN A 1 95 ? -1.736 -6.728 -15.732 1.00 89.50 95 ASN A C 1
ATOM 795 O O . ASN A 1 95 ? -2.644 -7.163 -15.017 1.00 89.50 95 ASN A O 1
ATOM 799 N N . ASP A 1 96 ? -0.494 -7.210 -15.675 1.00 89.81 96 ASP A N 1
ATOM 800 C CA . ASP A 1 96 ? -0.040 -8.205 -14.698 1.00 89.81 96 ASP A CA 1
ATOM 801 C C . ASP A 1 96 ? 0.406 -7.551 -13.390 1.00 89.81 96 ASP A C 1
ATOM 803 O O . ASP A 1 96 ? 0.643 -8.243 -12.403 1.00 89.81 96 ASP A O 1
ATOM 807 N N . LEU A 1 97 ? 0.457 -6.216 -13.345 1.00 92.56 97 LEU A N 1
ATOM 808 C CA . LEU A 1 97 ? 0.791 -5.474 -12.144 1.00 92.56 97 LEU A CA 1
ATOM 809 C C . LEU A 1 97 ? -0.193 -5.798 -11.017 1.00 92.56 97 LEU A C 1
ATOM 811 O O . LEU A 1 97 ? -1.414 -5.623 -11.134 1.00 92.56 97 LEU A O 1
ATOM 815 N N . ARG A 1 98 ? 0.364 -6.286 -9.914 1.00 94.81 98 ARG A N 1
ATOM 816 C CA . ARG A 1 98 ? -0.355 -6.583 -8.680 1.00 94.81 98 ARG A CA 1
ATOM 817 C C . ARG A 1 98 ? 0.280 -5.842 -7.521 1.00 94.81 98 ARG A C 1
ATOM 819 O O . ARG A 1 98 ? 1.470 -5.533 -7.548 1.00 94.81 98 ARG A O 1
ATOM 826 N N . PHE A 1 99 ? -0.526 -5.577 -6.508 1.00 95.44 99 PHE A N 1
ATOM 827 C CA . PHE A 1 99 ? -0.114 -4.916 -5.286 1.00 95.44 99 PHE A CA 1
ATOM 828 C C . PHE A 1 99 ? -0.578 -5.700 -4.070 1.00 95.44 99 PHE A C 1
ATOM 830 O O . PHE A 1 99 ? -1.603 -6.387 -4.082 1.00 95.44 99 PHE A O 1
ATOM 837 N N . SER A 1 100 ? 0.168 -5.514 -2.996 1.00 95.44 100 SER A N 1
ATOM 838 C CA . SER A 1 100 ? -0.182 -5.913 -1.649 1.00 95.44 100 SER A CA 1
ATOM 839 C C . SER A 1 100 ? -0.343 -4.662 -0.793 1.00 95.44 100 SER A C 1
ATOM 841 O O . SER A 1 100 ? 0.486 -3.752 -0.847 1.00 95.44 100 SER A O 1
ATOM 843 N N . LEU A 1 101 ? -1.432 -4.589 -0.035 1.00 95.75 101 LEU A N 1
ATOM 844 C CA . LEU A 1 101 ? -1.766 -3.446 0.810 1.00 95.75 101 LEU A CA 1
ATOM 845 C C . LEU A 1 101 ? -1.757 -3.873 2.269 1.00 95.75 101 LEU A C 1
ATOM 847 O O . LEU A 1 101 ? -2.297 -4.924 2.602 1.00 95.75 101 LEU A O 1
ATOM 851 N N . GLU A 1 102 ? -1.201 -3.030 3.132 1.00 94.56 102 GLU A N 1
ATOM 852 C CA . GLU A 1 102 ? -1.324 -3.145 4.582 1.00 94.56 102 GLU A CA 1
ATOM 853 C C . GLU A 1 102 ? -2.000 -1.893 5.133 1.00 94.56 102 GLU A C 1
ATOM 855 O O . GLU A 1 102 ? -1.510 -0.776 4.966 1.00 94.56 102 GLU A O 1
ATOM 860 N N . TYR A 1 103 ? -3.136 -2.078 5.793 1.00 92.88 103 TYR A N 1
ATOM 861 C CA . TYR A 1 103 ? -3.862 -1.027 6.480 1.00 92.88 103 TYR A CA 1
ATOM 862 C C . TYR A 1 103 ? -3.713 -1.188 7.987 1.00 92.88 103 TYR A C 1
ATOM 864 O O . TYR A 1 103 ? -4.160 -2.184 8.561 1.00 92.88 103 TYR A O 1
ATOM 872 N N . SER A 1 104 ? -3.138 -0.163 8.610 1.00 91.00 104 SER A N 1
ATOM 873 C CA . SER A 1 104 ? -2.830 -0.128 10.034 1.00 91.00 104 SER A CA 1
ATOM 874 C C . SER A 1 104 ? -3.505 1.059 10.704 1.00 91.00 104 SER A C 1
ATOM 876 O O . SER A 1 104 ? -3.420 2.198 10.235 1.00 91.00 104 SER A O 1
ATOM 878 N N . ARG A 1 105 ? -4.191 0.806 11.820 1.00 88.38 105 ARG A N 1
ATOM 879 C CA . ARG A 1 105 ? -4.854 1.849 12.609 1.00 88.38 105 ARG A CA 1
ATOM 880 C C . ARG A 1 105 ? -5.003 1.458 14.078 1.00 88.38 105 ARG A C 1
ATOM 882 O O . ARG A 1 105 ? -5.068 0.278 14.410 1.00 88.38 105 ARG A O 1
ATOM 889 N N . PRO A 1 106 ? -5.231 2.435 14.960 1.00 86.69 106 PRO A N 1
ATOM 890 C CA . PRO A 1 106 ? -5.776 2.154 16.272 1.00 86.69 106 PRO A CA 1
ATOM 891 C C . PRO A 1 106 ? -7.222 1.659 16.205 1.00 86.69 106 PRO A C 1
ATOM 893 O O . PRO A 1 106 ? -8.076 2.228 15.518 1.00 86.69 106 PRO A O 1
ATOM 896 N N . LYS A 1 107 ? -7.518 0.618 16.983 1.00 84.75 107 LYS A N 1
ATOM 897 C CA . LYS A 1 107 ? -8.834 -0.014 17.066 1.00 84.75 107 LYS A CA 1
ATOM 898 C C . LYS A 1 107 ? -9.166 -0.383 18.505 1.00 84.75 107 LYS A C 1
ATOM 900 O O . LYS A 1 107 ? -8.336 -0.915 19.237 1.00 84.75 107 LYS A O 1
ATOM 905 N N . MET A 1 108 ? -10.404 -0.121 18.913 1.00 84.94 108 MET A N 1
ATOM 906 C CA . MET A 1 108 ? -10.928 -0.656 20.168 1.00 84.94 108 MET A CA 1
ATOM 907 C C . MET A 1 108 ? -11.294 -2.123 19.960 1.00 84.94 108 MET A C 1
ATOM 909 O O . MET A 1 108 ? -12.141 -2.428 19.121 1.00 84.94 108 MET A O 1
ATOM 913 N N . VAL A 1 109 ? -10.679 -3.012 20.732 1.00 84.56 109 VAL A N 1
ATOM 914 C CA . VAL A 1 109 ? -10.981 -4.447 20.726 1.00 84.56 109 VAL A CA 1
ATOM 915 C C . VAL A 1 109 ? -11.582 -4.860 22.059 1.00 84.56 109 VAL A C 1
ATOM 917 O O . VAL A 1 109 ? -11.261 -4.288 23.106 1.00 84.56 109 VAL A O 1
ATOM 920 N N . GLU A 1 110 ? -12.461 -5.854 22.021 1.00 87.06 110 GLU A N 1
ATOM 921 C CA . GLU A 1 110 ? -12.987 -6.465 23.236 1.00 87.06 110 GLU A CA 1
ATOM 922 C C . GLU A 1 110 ? -11.892 -7.268 23.931 1.00 87.06 110 GLU A C 1
ATOM 924 O O . GLU A 1 110 ? -11.134 -8.018 23.311 1.00 87.06 110 GLU A O 1
ATOM 929 N N . VAL A 1 111 ? -11.787 -7.083 25.242 1.00 87.31 111 VAL A N 1
ATOM 930 C CA . VAL A 1 111 ? -10.846 -7.832 26.067 1.00 87.31 111 VAL A CA 1
ATOM 931 C C . VAL A 1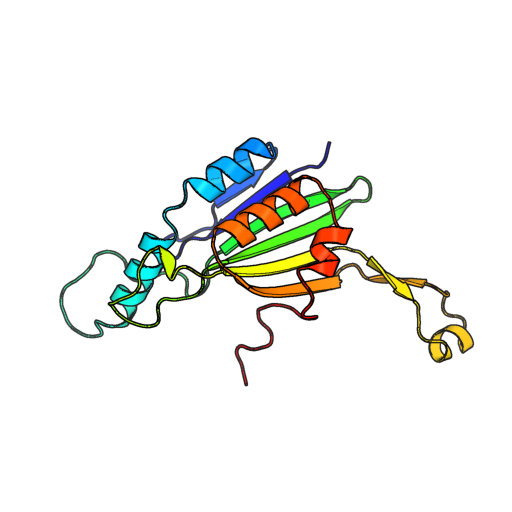 111 ? -11.455 -9.206 26.365 1.00 87.31 111 VAL A C 1
ATOM 933 O O . VAL A 1 111 ? -12.625 -9.272 26.732 1.00 87.31 111 VAL A O 1
ATOM 936 N N . PRO A 1 112 ? -10.707 -10.319 26.250 1.00 87.94 112 PRO A N 1
ATOM 937 C CA . PRO A 1 112 ? -11.226 -11.643 26.587 1.00 87.94 112 PRO A CA 1
ATOM 938 C C . PRO A 1 112 ? -11.796 -11.710 28.012 1.00 87.94 112 PRO A C 1
ATOM 940 O O . PRO A 1 112 ? -11.177 -11.201 28.947 1.00 87.94 112 PRO A O 1
ATOM 943 N N . LYS A 1 113 ? -12.925 -12.414 28.198 1.00 88.75 113 LYS A N 1
ATOM 944 C CA . LYS A 1 113 ? -13.639 -12.520 29.490 1.00 88.75 113 LYS A CA 1
ATOM 945 C C . LYS A 1 113 ? -12.748 -12.927 30.666 1.00 88.75 113 LYS A C 1
ATOM 947 O O . LYS A 1 113 ? -12.911 -12.417 31.766 1.00 88.75 113 LYS A O 1
ATOM 952 N N . TRP A 1 114 ? -11.777 -13.815 30.445 1.00 90.12 114 TRP A N 1
ATOM 953 C CA . TRP A 1 114 ? -10.859 -14.236 31.505 1.00 90.12 114 TRP A CA 1
ATOM 954 C C . TRP A 1 114 ? -9.971 -13.085 31.999 1.00 90.12 114 TRP A C 1
ATOM 956 O O . TRP A 1 114 ? -9.718 -12.994 33.191 1.00 90.12 114 TRP A O 1
ATOM 966 N N . LYS A 1 115 ? -9.549 -12.160 31.125 1.00 85.25 115 LYS A N 1
ATOM 967 C CA . LYS A 1 115 ? -8.795 -10.961 31.531 1.00 85.25 115 LYS A CA 1
ATOM 968 C C . LYS A 1 115 ? -9.689 -9.957 32.260 1.00 85.25 115 LYS A C 1
ATOM 970 O O . LYS A 1 115 ? -9.231 -9.326 33.210 1.00 85.25 115 LYS A O 1
ATOM 975 N N . GLN A 1 116 ? -10.954 -9.835 31.847 1.00 88.19 116 GLN A N 1
ATOM 976 C CA . GLN A 1 116 ? -11.952 -9.010 32.542 1.00 88.19 116 GLN A CA 1
ATOM 977 C C . GLN A 1 116 ? -12.213 -9.527 33.965 1.00 88.19 116 GLN A C 1
ATOM 979 O O . GLN A 1 116 ? -12.289 -8.741 34.903 1.00 88.19 116 GLN A O 1
ATOM 984 N N . PHE A 1 117 ? -12.245 -10.853 34.149 1.00 86.38 117 PHE A N 1
ATOM 985 C CA . PHE A 1 117 ? -12.388 -11.488 35.464 1.00 86.38 117 PHE A CA 1
ATOM 986 C C . PHE A 1 117 ? -11.267 -11.099 36.445 1.00 86.38 117 PHE A C 1
ATOM 988 O O . PHE A 1 117 ? -11.508 -10.990 37.643 1.00 86.38 117 PHE A O 1
ATOM 995 N N . PHE A 1 118 ? -10.064 -10.810 35.941 1.00 88.44 118 PHE A N 1
ATOM 996 C CA . PHE A 1 118 ? -8.941 -10.289 36.730 1.00 88.44 118 PHE A CA 1
ATOM 997 C C . PHE A 1 118 ? -8.881 -8.748 36.775 1.00 88.44 118 PHE A C 1
ATOM 999 O O . PHE A 1 118 ? -7.815 -8.177 36.994 1.00 88.44 118 PHE A O 1
ATOM 1006 N N . GLY A 1 119 ? -10.006 -8.056 36.560 1.00 85.62 119 GLY A N 1
ATOM 1007 C CA . GLY A 1 119 ? -10.118 -6.601 36.717 1.00 85.62 119 GLY A CA 1
ATOM 1008 C C . GLY A 1 119 ? -9.675 -5.771 35.508 1.00 85.62 119 GLY A C 1
ATOM 1009 O O . GLY A 1 119 ? -9.516 -4.558 35.630 1.00 85.62 119 GLY A O 1
ATOM 1010 N N . SER A 1 120 ? -9.468 -6.388 34.338 1.00 86.81 120 SER A N 1
ATOM 1011 C CA . SER A 1 120 ? -9.231 -5.623 33.103 1.00 86.81 120 SER A CA 1
ATOM 1012 C C . SER A 1 120 ? -10.518 -4.957 32.603 1.00 86.81 120 SER A C 1
ATOM 1014 O O . SER A 1 120 ? -11.605 -5.495 32.782 1.00 86.81 120 SER A O 1
ATOM 1016 N N . ALA A 1 121 ? -10.389 -3.821 31.913 1.00 88.06 121 ALA A N 1
ATOM 1017 C CA . ALA A 1 121 ? -11.514 -3.154 31.254 1.00 88.06 121 ALA A CA 1
ATOM 1018 C C . ALA A 1 121 ? -12.138 -4.017 30.140 1.00 88.06 121 ALA A C 1
ATOM 1020 O O . ALA A 1 121 ? -11.450 -4.826 29.517 1.00 88.06 121 ALA A O 1
ATOM 1021 N N . ASP A 1 122 ? -13.413 -3.774 29.826 1.00 87.88 122 ASP A N 1
ATOM 1022 C CA . ASP A 1 122 ? -14.159 -4.528 28.805 1.00 87.88 122 ASP A CA 1
ATOM 1023 C C . ASP A 1 122 ? -13.595 -4.354 27.390 1.00 87.88 122 ASP A C 1
ATOM 1025 O O . ASP A 1 122 ? -13.674 -5.254 26.549 1.00 87.88 122 ASP A O 1
ATOM 1029 N N . LYS A 1 123 ? -13.005 -3.184 27.121 1.00 88.56 123 LYS A N 1
ATOM 1030 C CA . LYS A 1 123 ? -12.394 -2.841 25.837 1.00 88.56 123 LYS A CA 1
ATOM 1031 C C . LYS A 1 123 ? -11.016 -2.233 26.046 1.00 88.56 123 LYS A C 1
ATOM 1033 O O . LYS A 1 123 ? -10.798 -1.465 26.982 1.00 88.56 123 LYS A O 1
ATOM 1038 N N . LYS A 1 124 ? -10.103 -2.531 25.127 1.00 86.75 124 LYS A N 1
ATOM 1039 C CA . LYS A 1 124 ? -8.748 -1.977 25.088 1.00 86.75 124 LYS A CA 1
ATOM 1040 C C . LYS A 1 124 ? -8.495 -1.338 23.726 1.00 86.75 124 LYS A C 1
ATOM 1042 O O . LYS A 1 124 ? -8.893 -1.888 22.703 1.00 86.75 124 LYS A O 1
ATOM 1047 N N . LEU A 1 125 ? -7.815 -0.194 23.716 1.00 84.19 125 LEU A N 1
ATOM 1048 C CA . LEU A 1 125 ? -7.268 0.380 22.491 1.00 84.19 125 LEU A CA 1
ATOM 1049 C C . LEU A 1 125 ? -6.008 -0.399 22.091 1.00 84.19 125 LEU A C 1
ATOM 1051 O O . LEU A 1 125 ? -5.049 -0.469 22.861 1.00 84.19 125 LEU A O 1
ATOM 1055 N N . VAL A 1 126 ? -6.024 -0.982 20.900 1.00 82.38 126 VAL A N 1
ATOM 1056 C CA . VAL A 1 126 ? -4.865 -1.586 20.233 1.00 82.38 126 VAL A CA 1
ATOM 1057 C C . VAL A 1 126 ? -4.398 -0.577 19.201 1.00 82.38 126 VAL A C 1
ATOM 1059 O O . VAL A 1 126 ? -5.193 -0.173 18.359 1.00 82.38 126 VAL A O 1
ATOM 1062 N N . THR A 1 127 ? -3.163 -0.100 19.310 1.00 75.94 127 THR A N 1
ATOM 1063 C CA . THR A 1 127 ? -2.632 0.991 18.472 1.00 75.94 127 THR A CA 1
ATOM 1064 C C . THR A 1 127 ? -2.094 0.516 17.124 1.00 75.94 127 THR A C 1
ATOM 1066 O O . THR A 1 127 ? -1.870 1.329 16.237 1.00 75.94 127 THR A O 1
ATOM 1069 N N . ASP A 1 128 ? -1.920 -0.791 16.984 1.00 72.62 128 ASP A N 1
ATOM 1070 C CA . ASP A 1 128 ? -1.211 -1.506 15.927 1.00 72.62 128 ASP A CA 1
ATOM 1071 C C . ASP A 1 128 ?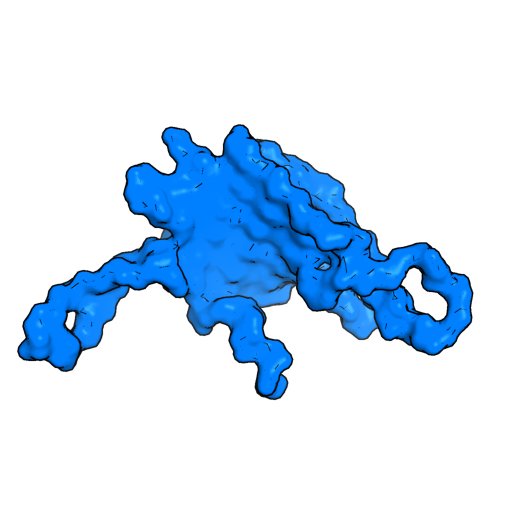 -2.109 -2.548 15.238 1.00 72.62 128 ASP A C 1
ATOM 1073 O O . ASP A 1 128 ? -1.629 -3.571 14.755 1.00 72.62 128 ASP A O 1
ATOM 1077 N N . PHE A 1 129 ? -3.429 -2.324 15.192 1.00 82.19 129 PHE A N 1
ATOM 1078 C CA . PHE A 1 129 ? -4.308 -3.219 14.442 1.00 82.19 129 PHE A CA 1
ATOM 1079 C C . PHE A 1 129 ? -3.976 -3.099 12.952 1.00 82.19 129 PHE A C 1
ATOM 1081 O O . PHE A 1 129 ? -4.234 -2.057 12.349 1.00 82.19 129 PHE A O 1
ATOM 1088 N N . SER A 1 130 ? -3.410 -4.170 12.397 1.00 86.00 130 SER A N 1
ATOM 1089 C CA . SER A 1 130 ? -2.973 -4.268 11.009 1.00 86.00 130 SER A CA 1
ATOM 1090 C C . SER A 1 130 ? -3.745 -5.362 10.277 1.00 86.00 130 SER A C 1
ATOM 1092 O O . SER A 1 130 ? -3.997 -6.453 10.803 1.00 86.00 130 SER A O 1
ATOM 1094 N N . THR A 1 131 ? -4.130 -5.038 9.054 1.00 89.06 131 THR A N 1
ATOM 1095 C CA . THR A 1 131 ? -4.788 -5.932 8.106 1.00 89.06 131 THR A CA 1
ATOM 1096 C C . THR A 1 131 ? -4.091 -5.825 6.765 1.00 89.06 131 THR A C 1
ATOM 1098 O O . THR A 1 131 ? -3.650 -4.738 6.400 1.00 89.06 131 THR A O 1
ATOM 1101 N N . CYS A 1 132 ? -4.034 -6.913 6.007 1.00 92.00 132 CYS A N 1
ATOM 1102 C CA . CYS A 1 132 ? -3.496 -6.927 4.664 1.00 92.00 132 CYS A CA 1
ATOM 1103 C C . CYS A 1 132 ? -4.438 -7.564 3.631 1.00 92.00 132 CYS A C 1
ATOM 1105 O O . CYS A 1 132 ? -5.431 -8.226 3.945 1.00 92.00 132 CYS A O 1
ATOM 1107 N N . ILE A 1 133 ? -4.147 -7.264 2.371 1.00 93.25 133 ILE A N 1
ATOM 1108 C CA . ILE A 1 133 ? -4.696 -7.912 1.183 1.00 93.25 133 ILE A CA 1
ATOM 1109 C C . ILE A 1 133 ? -3.571 -7.998 0.155 1.00 93.25 133 ILE A C 1
ATOM 1111 O O . ILE A 1 133 ? -2.730 -7.100 0.078 1.00 93.25 133 ILE A O 1
ATOM 1115 N N . ARG A 1 134 ? -3.532 -9.080 -0.616 1.00 92.25 134 ARG A N 1
ATOM 1116 C CA . ARG A 1 134 ? -2.474 -9.366 -1.590 1.00 92.25 134 ARG A CA 1
ATOM 1117 C C . ARG A 1 134 ? -3.068 -9.563 -2.975 1.00 92.25 134 ARG A C 1
ATOM 1119 O O . ARG A 1 134 ? -4.263 -9.811 -3.109 1.00 92.25 134 ARG A O 1
ATOM 1126 N N . GLU A 1 135 ? -2.210 -9.487 -3.987 1.00 91.56 135 GLU A N 1
ATOM 1127 C CA . GLU A 1 135 ? -2.551 -9.811 -5.377 1.00 91.56 135 GLU A CA 1
ATOM 1128 C C . GLU A 1 135 ? -3.722 -8.989 -5.953 1.00 91.56 135 GLU A C 1
ATOM 1130 O O . GLU A 1 135 ? -4.501 -9.489 -6.767 1.00 91.56 135 GLU A O 1
ATOM 1135 N N . ILE A 1 136 ? -3.856 -7.714 -5.567 1.00 94.81 136 ILE A N 1
ATOM 1136 C CA . ILE A 1 136 ? -4.896 -6.832 -6.124 1.00 94.81 136 ILE A CA 1
ATOM 1137 C C . ILE A 1 136 ? -4.372 -6.015 -7.301 1.00 94.81 136 ILE A C 1
ATOM 1139 O O . ILE A 1 136 ? -3.201 -5.650 -7.355 1.00 94.81 136 ILE A O 1
ATOM 1143 N N . ASN A 1 137 ? -5.241 -5.731 -8.268 1.00 95.50 137 ASN A N 1
ATOM 1144 C CA . ASN A 1 137 ? -4.885 -4.930 -9.439 1.00 95.50 137 ASN A CA 1
ATOM 1145 C C . ASN A 1 137 ? -4.823 -3.425 -9.105 1.00 95.50 137 ASN A C 1
ATOM 1147 O O . ASN A 1 137 ? -5.309 -2.974 -8.068 1.00 95.50 137 ASN A O 1
ATOM 1151 N N . PHE A 1 138 ? -4.277 -2.635 -10.033 1.00 95.31 138 PHE A N 1
ATOM 1152 C CA . PHE A 1 138 ? -4.133 -1.184 -9.886 1.00 95.31 138 PHE A CA 1
ATOM 1153 C C . PHE A 1 138 ? -5.455 -0.443 -9.607 1.00 95.31 138 PHE A C 1
ATOM 1155 O O . PHE A 1 138 ? -5.473 0.494 -8.810 1.00 95.31 138 PHE A O 1
ATOM 1162 N N . ILE A 1 139 ? -6.563 -0.850 -10.240 1.00 95.88 139 ILE A N 1
ATOM 1163 C CA . ILE A 1 139 ? -7.874 -0.199 -10.074 1.00 95.88 139 ILE A CA 1
ATOM 1164 C C . ILE A 1 139 ? -8.366 -0.383 -8.635 1.00 95.88 139 ILE A C 1
ATOM 1166 O O . ILE A 1 139 ? -8.748 0.594 -7.992 1.00 95.88 139 ILE A O 1
ATOM 1170 N N . ASP A 1 140 ? -8.292 -1.606 -8.113 1.00 96.06 140 ASP A N 1
ATOM 1171 C CA . ASP A 1 140 ? -8.671 -1.921 -6.735 1.00 96.06 140 ASP A CA 1
ATOM 1172 C C . ASP A 1 140 ? -7.746 -1.241 -5.719 1.00 96.06 140 ASP A C 1
ATOM 1174 O O . ASP A 1 140 ? -8.217 -0.699 -4.718 1.00 96.06 140 ASP A O 1
ATOM 1178 N N . THR A 1 141 ? -6.435 -1.201 -5.983 1.00 97.19 141 THR A N 1
ATOM 1179 C CA . THR A 1 141 ? -5.470 -0.460 -5.156 1.00 97.19 141 THR A CA 1
ATOM 1180 C C . THR A 1 141 ? -5.820 1.020 -5.076 1.00 97.19 141 THR A C 1
ATOM 1182 O O . THR A 1 141 ? -5.853 1.597 -3.987 1.00 97.19 141 THR A O 1
ATOM 1185 N N . ARG A 1 142 ? -6.109 1.639 -6.224 1.00 97.31 142 ARG A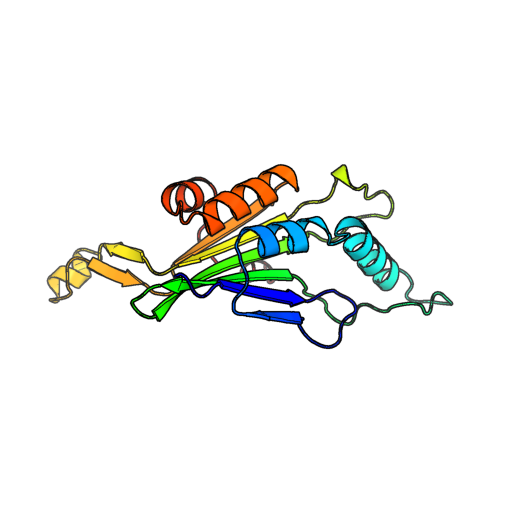 N 1
ATOM 1186 C CA . ARG A 1 142 ? -6.495 3.047 -6.315 1.00 97.31 142 ARG A CA 1
ATOM 1187 C C . ARG A 1 142 ? -7.788 3.320 -5.549 1.00 97.31 142 ARG A C 1
ATOM 1189 O O . ARG A 1 142 ? -7.873 4.313 -4.833 1.00 97.31 142 ARG A O 1
ATOM 1196 N N . ASP A 1 143 ? -8.782 2.454 -5.694 1.00 97.19 143 ASP A N 1
ATOM 1197 C CA . ASP A 1 143 ? -10.069 2.576 -5.010 1.00 97.19 143 ASP A CA 1
ATOM 1198 C C . ASP A 1 143 ? -9.916 2.478 -3.480 1.00 97.19 143 ASP A C 1
ATOM 1200 O O . ASP A 1 143 ? -10.404 3.329 -2.734 1.00 97.19 143 ASP A O 1
ATOM 1204 N N . LEU A 1 144 ? -9.120 1.521 -2.991 1.00 96.75 144 LEU A N 1
ATOM 1205 C CA . LEU A 1 144 ? -8.790 1.411 -1.566 1.00 96.75 144 LEU A CA 1
ATOM 1206 C C . LEU A 1 144 ? -8.003 2.625 -1.048 1.00 96.75 144 LEU A C 1
ATOM 1208 O O . LEU A 1 144 ? -8.250 3.088 0.069 1.00 96.75 144 LEU A O 1
ATOM 1212 N N . LEU A 1 145 ? -7.103 3.190 -1.855 1.00 97.25 145 LEU A N 1
ATOM 1213 C CA . LEU A 1 145 ? -6.407 4.432 -1.519 1.00 97.25 145 LEU A CA 1
ATOM 1214 C C . LEU A 1 145 ? -7.384 5.613 -1.383 1.00 97.25 145 LEU A C 1
ATOM 1216 O O . LEU A 1 145 ? -7.259 6.399 -0.442 1.00 97.25 145 LEU A O 1
ATOM 1220 N N . VAL A 1 146 ? -8.384 5.727 -2.262 1.00 96.94 146 VAL A N 1
ATOM 1221 C CA . VAL A 1 146 ? -9.445 6.744 -2.147 1.00 96.94 146 VAL A CA 1
ATOM 1222 C C . VAL A 1 146 ? -10.207 6.575 -0.830 1.00 96.94 146 VAL A C 1
ATOM 1224 O O . VAL A 1 146 ? -10.283 7.525 -0.047 1.00 96.94 146 VAL A O 1
ATOM 1227 N N . HIS A 1 147 ? -10.670 5.359 -0.526 1.00 95.69 147 HIS A N 1
ATOM 1228 C CA . HIS A 1 147 ? -11.365 5.055 0.729 1.00 95.69 147 HIS A CA 1
ATOM 1229 C C . HIS A 1 147 ? -10.520 5.392 1.971 1.00 95.69 147 HIS A C 1
ATOM 1231 O O . HIS A 1 147 ? -11.032 5.932 2.959 1.00 95.69 147 HIS A O 1
ATOM 1237 N N . PHE A 1 148 ? -9.210 5.137 1.927 1.00 94.88 148 PHE A N 1
ATOM 1238 C CA . PHE A 1 148 ? -8.277 5.530 2.986 1.00 94.88 148 PHE A CA 1
ATOM 1239 C C . PHE A 1 148 ? -8.168 7.042 3.151 1.00 94.88 148 PHE A C 1
ATOM 1241 O O . PHE A 1 148 ? -8.297 7.560 4.267 1.00 94.88 148 PHE A O 1
ATOM 1248 N N . LEU A 1 149 ? -7.996 7.771 2.051 1.00 94.00 149 LEU A N 1
ATOM 1249 C CA . LEU A 1 149 ? -7.921 9.227 2.078 1.00 94.00 149 LEU A CA 1
ATOM 1250 C C . LEU A 1 149 ? -9.229 9.849 2.580 1.00 94.00 149 LEU A C 1
ATOM 1252 O O . LEU A 1 149 ? -9.196 10.844 3.311 1.00 94.00 149 LEU A O 1
ATOM 1256 N N . ASP A 1 150 ? -10.373 9.242 2.277 1.00 93.00 150 ASP A N 1
ATOM 1257 C CA . ASP A 1 150 ? -11.687 9.663 2.766 1.00 93.00 150 ASP A CA 1
ATOM 1258 C C . ASP A 1 150 ? -11.991 9.223 4.202 1.00 93.00 150 ASP A C 1
ATOM 1260 O O . ASP A 1 150 ? -12.838 9.817 4.872 1.00 93.00 150 ASP A O 1
ATOM 1264 N N . GLY A 1 151 ? -11.172 8.334 4.769 1.00 88.88 151 GLY A N 1
ATOM 1265 C CA . GLY A 1 151 ? -11.316 7.859 6.143 1.00 88.88 151 GLY A CA 1
ATOM 1266 C C . GLY A 1 151 ? -12.463 6.884 6.325 1.00 88.88 151 GLY A C 1
ATOM 1267 O O . GLY A 1 151 ? -13.029 6.798 7.418 1.00 88.88 151 GLY A O 1
ATOM 1268 N N . GLU A 1 152 ? -12.807 6.161 5.268 1.00 89.88 152 GLU A N 1
ATOM 1269 C CA . GLU A 1 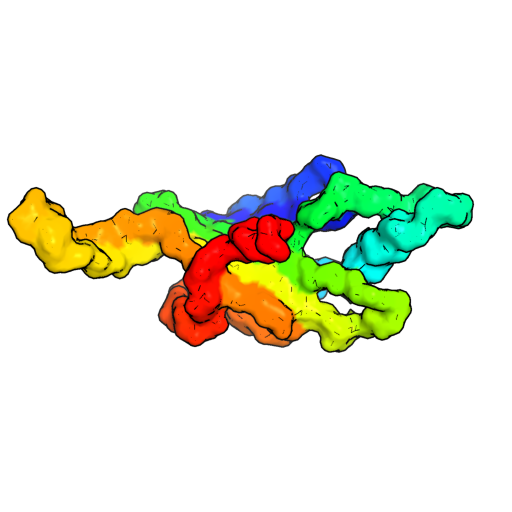152 ? -13.884 5.183 5.233 1.00 89.88 152 GLU A CA 1
ATOM 1270 C C . GLU A 1 152 ? -13.401 3.848 5.811 1.00 89.88 152 GLU A C 1
ATOM 1272 O O . GLU A 1 152 ? -13.424 2.797 5.175 1.00 89.88 152 GLU A O 1
ATOM 1277 N N . ASN A 1 153 ? -12.960 3.895 7.072 1.00 84.62 153 ASN A N 1
ATOM 1278 C CA . ASN A 1 153 ? -12.275 2.794 7.754 1.00 84.62 153 ASN A CA 1
ATOM 1279 C C . ASN A 1 153 ? -13.071 1.481 7.732 1.00 84.62 153 ASN A C 1
ATOM 1281 O O . ASN A 1 153 ? -12.481 0.411 7.684 1.00 84.62 153 ASN A O 1
ATOM 1285 N N . ARG A 1 154 ? -14.409 1.549 7.748 1.00 84.94 154 ARG A N 1
ATOM 1286 C CA . ARG A 1 154 ? -15.273 0.362 7.686 1.00 84.94 154 ARG A CA 1
ATOM 1287 C C . ARG A 1 154 ? -15.156 -0.375 6.348 1.00 84.94 154 ARG A C 1
ATOM 1289 O O . ARG A 1 154 ? -15.245 -1.595 6.331 1.00 84.94 154 ARG A O 1
ATOM 1296 N N . ILE A 1 155 ? -14.977 0.348 5.242 1.00 87.25 155 ILE A N 1
ATOM 1297 C CA . ILE A 1 155 ? -14.788 -0.263 3.920 1.00 87.25 155 ILE A CA 1
ATOM 1298 C C . ILE A 1 155 ? -13.427 -0.954 3.875 1.00 87.25 155 ILE A C 1
ATOM 1300 O O . ILE A 1 155 ? -13.348 -2.108 3.466 1.00 87.25 155 ILE A O 1
ATOM 1304 N N . LEU A 1 156 ? -12.385 -0.285 4.376 1.00 88.81 156 LEU A N 1
ATOM 1305 C CA . LEU A 1 156 ? -11.034 -0.846 4.452 1.00 88.81 156 LEU A CA 1
ATOM 1306 C C . LEU A 1 156 ? -10.996 -2.108 5.313 1.00 88.81 156 LEU A C 1
ATOM 1308 O O . LEU A 1 156 ? -10.499 -3.123 4.856 1.00 88.81 156 LEU A O 1
ATOM 1312 N N . GLU A 1 157 ? -11.597 -2.089 6.506 1.00 84.38 157 GLU A N 1
ATOM 1313 C CA . GLU A 1 157 ? -11.658 -3.262 7.394 1.00 84.38 157 GLU A CA 1
ATOM 1314 C C . GLU A 1 157 ? -12.424 -4.446 6.789 1.00 84.38 157 GLU A C 1
ATOM 1316 O O . GLU A 1 157 ? -12.153 -5.593 7.132 1.00 84.38 157 GLU A O 1
ATOM 1321 N N . ASN A 1 158 ? -13.390 -4.180 5.908 1.00 85.00 158 ASN A N 1
ATOM 1322 C CA . ASN A 1 158 ? -14.170 -5.225 5.248 1.00 85.00 158 ASN A CA 1
ATOM 1323 C C . ASN A 1 158 ? -13.493 -5.776 3.989 1.00 85.00 158 ASN A C 1
ATOM 1325 O O . ASN A 1 158 ? -13.826 -6.881 3.570 1.00 85.00 158 ASN A O 1
ATOM 1329 N N . ARG A 1 159 ? -12.615 -4.997 3.349 1.00 86.75 159 ARG A N 1
ATOM 1330 C CA . ARG A 1 159 ? -11.948 -5.377 2.094 1.00 86.75 159 ARG A CA 1
ATOM 1331 C C . ARG A 1 159 ? -10.509 -5.837 2.294 1.00 86.75 159 ARG A C 1
ATOM 1333 O O . ARG A 1 159 ? -10.021 -6.610 1.487 1.00 86.75 159 ARG A O 1
ATOM 1340 N N . ILE A 1 160 ? -9.847 -5.377 3.349 1.00 84.75 160 ILE A N 1
ATOM 1341 C CA . ILE A 1 160 ? -8.484 -5.737 3.733 1.00 84.75 160 ILE A CA 1
ATOM 1342 C C . ILE A 1 160 ? -8.624 -6.639 4.960 1.00 84.75 160 ILE A C 1
ATOM 1344 O O . ILE A 1 160 ? -8.744 -6.161 6.085 1.00 84.75 160 ILE A O 1
ATOM 1348 N N . THR A 1 161 ? -8.765 -7.942 4.728 1.00 79.25 161 THR A N 1
ATOM 1349 C CA . THR A 1 161 ? -9.303 -8.870 5.738 1.00 79.25 161 THR A CA 1
ATOM 1350 C C . THR A 1 161 ? -8.284 -9.840 6.317 1.00 79.25 161 THR A C 1
ATOM 1352 O O . THR A 1 161 ? -8.560 -10.434 7.359 1.00 79.25 161 THR A O 1
ATOM 1355 N N . GLU A 1 162 ? -7.127 -10.035 5.680 1.00 77.25 162 GLU A N 1
ATOM 1356 C CA . GLU A 1 162 ? -6.093 -10.911 6.235 1.00 77.25 162 GLU A CA 1
ATOM 1357 C C . GLU A 1 162 ? -5.464 -10.215 7.444 1.00 77.25 162 GLU A C 1
ATOM 1359 O O . GLU A 1 162 ? -4.965 -9.099 7.348 1.00 77.25 162 GLU A O 1
ATOM 1364 N N . THR A 1 163 ? -5.525 -10.824 8.624 1.00 64.25 163 THR A N 1
ATOM 1365 C CA . THR A 1 163 ? -4.938 -10.226 9.829 1.00 64.25 163 THR A CA 1
ATOM 1366 C C . THR A 1 163 ? -3.448 -10.531 9.902 1.00 64.25 163 THR A C 1
ATOM 1368 O O . THR A 1 163 ? -3.070 -11.702 9.880 1.00 64.25 163 THR A O 1
ATOM 1371 N N . GLY A 1 164 ? -2.625 -9.496 10.065 1.00 60.50 164 GLY A N 1
ATOM 1372 C CA . GLY A 1 164 ? -1.168 -9.605 10.165 1.00 60.50 164 GLY A CA 1
ATOM 1373 C C . GLY A 1 164 ? -0.438 -8.718 9.145 1.00 60.50 164 GLY A C 1
ATOM 1374 O O . GLY A 1 164 ? -1.015 -8.378 8.113 1.00 60.50 164 GLY A O 1
ATOM 1375 N N . PRO A 1 165 ? 0.814 -8.321 9.430 1.00 60.97 165 PRO A N 1
ATOM 1376 C CA . PRO A 1 165 ? 1.624 -7.497 8.540 1.00 60.97 165 PRO A CA 1
ATOM 1377 C C . PRO A 1 165 ? 2.047 -8.264 7.284 1.00 60.97 165 PRO A C 1
ATOM 1379 O O . PRO A 1 165 ? 2.259 -9.481 7.317 1.00 60.97 165 PRO A O 1
ATOM 1382 N N . LEU A 1 166 ? 2.279 -7.535 6.191 1.00 61.34 166 LEU A N 1
ATOM 1383 C CA . LEU A 1 166 ? 2.758 -8.113 4.927 1.0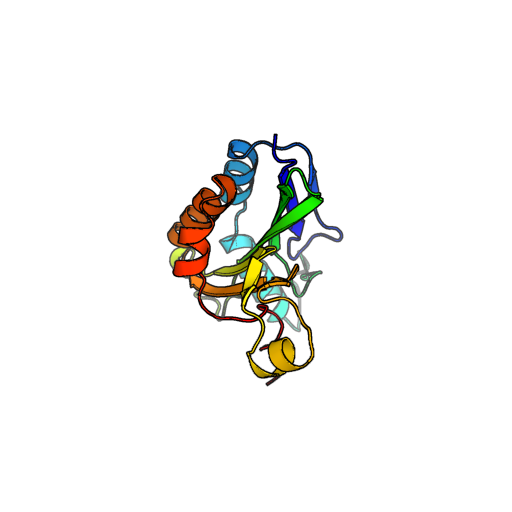0 61.34 166 LEU A CA 1
ATOM 1384 C C . LEU A 1 166 ? 4.102 -8.846 5.076 1.00 61.34 166 LEU A C 1
ATOM 1386 O O . LEU A 1 166 ? 4.399 -9.771 4.322 1.00 61.34 166 LEU A O 1
ATOM 1390 N N . PHE A 1 167 ? 4.905 -8.460 6.065 1.00 55.41 167 PHE A N 1
ATOM 1391 C CA . PHE A 1 167 ? 6.276 -8.936 6.244 1.00 55.41 167 PHE A CA 1
ATOM 1392 C C . PHE A 1 167 ? 6.415 -10.249 7.021 1.00 55.41 167 PHE A C 1
ATOM 1394 O O . PHE A 1 167 ? 7.496 -10.833 6.999 1.00 55.41 167 PHE A O 1
ATOM 1401 N N . LEU A 1 168 ? 5.367 -10.736 7.698 1.00 46.25 168 LEU A N 1
ATOM 1402 C CA . LEU A 1 168 ? 5.499 -11.933 8.543 1.00 46.25 168 LEU A CA 1
ATOM 1403 C C . LEU A 1 168 ? 5.484 -13.263 7.769 1.00 46.25 168 LEU A C 1
ATOM 1405 O O . LEU A 1 168 ? 5.890 -14.265 8.338 1.00 46.25 168 LEU A O 1
ATOM 1409 N N . ASN A 1 169 ? 5.131 -13.277 6.476 1.00 39.94 169 ASN A N 1
ATOM 1410 C CA . ASN A 1 169 ? 5.085 -14.513 5.671 1.00 39.94 169 ASN A CA 1
ATOM 1411 C C . ASN A 1 169 ? 6.246 -14.646 4.662 1.00 39.94 169 ASN A C 1
ATOM 1413 O O . ASN A 1 169 ? 6.110 -15.369 3.681 1.00 39.94 169 ASN A O 1
ATOM 1417 N N . ARG A 1 170 ? 7.366 -13.926 4.838 1.00 38.00 170 ARG A N 1
ATOM 1418 C CA . ARG A 1 170 ? 8.564 -14.069 3.975 1.00 38.00 170 ARG A CA 1
ATOM 1419 C C . ARG A 1 170 ? 9.591 -15.098 4.487 1.00 38.00 170 ARG A C 1
ATOM 1421 O O . ARG A 1 170 ? 10.643 -15.228 3.871 1.00 38.00 170 ARG A O 1
ATOM 1428 N N . PHE A 1 171 ? 9.313 -15.800 5.590 1.00 32.75 171 PHE A N 1
ATOM 1429 C CA . PHE A 1 171 ? 10.273 -16.696 6.258 1.00 32.75 171 PHE A CA 1
ATOM 1430 C C . PHE A 1 171 ? 9.784 -18.136 6.495 1.00 32.75 171 PHE A C 1
ATOM 1432 O O . PHE A 1 171 ? 10.453 -18.857 7.234 1.00 32.75 171 PHE A O 1
ATOM 1439 N N . ASP A 1 172 ? 8.687 -18.562 5.862 1.00 32.66 172 ASP A N 1
ATOM 1440 C CA . ASP A 1 172 ? 8.257 -19.972 5.864 1.00 32.66 172 ASP A CA 1
ATOM 1441 C C . ASP A 1 172 ? 8.609 -20.667 4.541 1.00 32.66 172 ASP A C 1
ATOM 1443 O O . ASP A 1 172 ? 8.338 -20.071 3.470 1.00 32.66 172 ASP A O 1
#

Secondary structure (DSSP, 8-state):
--EEEEEEE-TT-SS-EEEES--HHHHHHHHHHS-HHHHHHHHHHHHH--SS---S---S-S--EEEEEEE-TT-PEEEEEEEEPPP-STT--GGG--EEEEEEEEEEEEPPHHHHHTT--SEEEEEEEEEEEEEE-HHHHHHHHHHHHHT-HHHHHHHS-EES-GGGGS--

pLDDT: mean 83.86, std 15.13, range [32.66, 97.56]

Sequence (172 aa):
MRNLQYEFLDPFMEKELVKEGISKKQVLADFEKINWHKLVIESFSGNQDGNTKKKEADPRNDFWYFNISYSDVKHQKSQLLIVPNFAINDSFLENDLRFSLEYSRPKMVEVPKWKQFFGSADKKLVTDFSTCIREINFIDTRDLLVHFLDGENRILENRITETGPLFLNRFD

Radius of gyration: 18.75 Å; chains: 1; bounding box: 43×39×57 Å

Organism: Zobellia galactanivorans (strain DSM 12802 / CCUG 47099 / CIP 106680 / NCIMB 13871 / Dsij) (NCBI:txid63186)